Protein AF-A0A372IHW4-F1 (afdb_monomer)

Foldseek 3Di:
DVVVVVVVVVVVVCPVVDDDPDDPPPDDPPPCPVPPDPPCPVVPVVVVVVVVVVVVVVPD

Solvent-accessible surface area (backbone atoms only — not comparable to full-atom values): 4042 Å² total; per-residue (Å²): 114,73,67,56,57,51,51,50,53,54,57,61,65,53,64,79,73,64,76,71,78,90,71,82,76,89,69,74,84,72,80,74,73,79,80,80,68,63,92,59,65,78,49,54,62,61,53,52,52,51,50,53,52,52,50,61,72,66,66,121

Sequence (60 aa):
MKKLALAAALSVAATSAFAGGYVEPVLEPVVIVEDTSSSAGGVLVPLLAIILIAAAIAHD

Radius of gyration: 31.53 Å; Cα contacts (8 Å, |Δi|>4): 0; chains: 1; bounding box: 58×20×80 Å

Structure (mmCIF, N/CA/C/O backbone):
data_AF-A0A372IHW4-F1
#
_entry.id   AF-A0A372IHW4-F1
#
loop_
_atom_site.group_PDB
_atom_site.id
_atom_site.type_symbol
_atom_site.label_atom_id
_atom_site.label_alt_id
_atom_site.label_comp_id
_atom_site.label_asym_id
_atom_site.label_entity_id
_atom_site.label_seq_id
_atom_site.pdbx_PDB_ins_code
_atom_site.Cartn_x
_atom_site.Cartn_y
_atom_site.Cartn_z
_atom_site.occupancy
_atom_site.B_iso_or_equiv
_atom_site.auth_seq_id
_atom_site.auth_comp_id
_atom_site.auth_asym_id
_atom_site.auth_atom_id
_atom_site.pdbx_PDB_model_num
ATOM 1 N N . MET A 1 1 ? -6.395 2.153 51.259 1.00 65.12 1 MET A N 1
ATOM 2 C CA . MET A 1 1 ? -7.349 3.157 50.731 1.00 65.12 1 MET A CA 1
ATOM 3 C C . MET A 1 1 ? -6.748 4.039 49.630 1.00 65.12 1 MET A C 1
ATOM 5 O O . MET A 1 1 ? -7.339 4.103 48.568 1.00 65.12 1 MET A O 1
ATOM 9 N N . LYS A 1 2 ? -5.540 4.609 49.780 1.00 74.62 2 LYS A N 1
ATOM 10 C CA . LYS A 1 2 ? -4.884 5.406 48.710 1.00 74.62 2 LYS A CA 1
ATOM 11 C C . LYS A 1 2 ? -4.574 4.664 47.395 1.00 74.62 2 LYS A C 1
ATOM 13 O O . LYS A 1 2 ? -4.575 5.268 46.334 1.00 74.62 2 LYS A O 1
ATOM 18 N N . LYS A 1 3 ? -4.360 3.343 47.458 1.00 81.19 3 LYS A N 1
ATOM 19 C CA . LYS A 1 3 ? -4.089 2.502 46.275 1.00 81.19 3 LYS A CA 1
ATOM 20 C C . LYS A 1 3 ? -5.320 2.320 45.373 1.00 81.19 3 LYS A C 1
ATOM 22 O O . LYS A 1 3 ? -5.173 2.238 44.165 1.00 81.19 3 LYS A O 1
ATOM 27 N N . LEU A 1 4 ? -6.521 2.297 45.962 1.00 88.94 4 LEU A N 1
ATOM 28 C CA . LEU A 1 4 ? -7.778 2.154 45.217 1.00 88.94 4 LEU A CA 1
ATOM 29 C C . LEU A 1 4 ? -8.161 3.455 44.516 1.00 88.94 4 LEU A C 1
ATOM 31 O O . LEU A 1 4 ? -8.572 3.419 43.366 1.00 88.94 4 LEU A O 1
ATOM 35 N N . ALA A 1 5 ? -7.955 4.597 45.176 1.00 87.19 5 ALA A N 1
ATOM 36 C CA . ALA A 1 5 ? -8.174 5.903 44.561 1.00 87.19 5 ALA A CA 1
ATOM 37 C C . ALA A 1 5 ? -7.275 6.110 43.330 1.00 87.19 5 ALA A C 1
ATOM 39 O O . ALA A 1 5 ? -7.745 6.571 42.295 1.00 87.19 5 ALA A O 1
ATOM 40 N N . LEU A 1 6 ? -6.004 5.697 43.414 1.00 85.38 6 LEU A N 1
ATOM 41 C CA . LEU A 1 6 ? -5.073 5.775 42.287 1.00 85.38 6 LEU A CA 1
ATOM 42 C C . LEU A 1 6 ? -5.470 4.825 41.144 1.00 85.38 6 LEU A C 1
ATOM 44 O O . LEU A 1 6 ? -5.463 5.225 39.984 1.00 85.38 6 LEU A O 1
ATOM 48 N N . ALA A 1 7 ? -5.860 3.589 41.472 1.00 86.88 7 ALA A N 1
ATOM 49 C CA . ALA A 1 7 ? -6.331 2.622 40.483 1.00 86.88 7 ALA A CA 1
ATOM 50 C C . ALA A 1 7 ? -7.613 3.095 39.774 1.00 86.88 7 ALA A C 1
ATOM 52 O O . ALA A 1 7 ? -7.723 2.970 38.556 1.00 86.88 7 ALA A O 1
ATOM 53 N N . ALA A 1 8 ? -8.555 3.691 40.511 1.00 87.06 8 ALA A N 1
ATOM 54 C CA . ALA A 1 8 ? -9.782 4.245 39.947 1.00 87.06 8 ALA A CA 1
ATOM 55 C C . ALA A 1 8 ? -9.495 5.444 39.031 1.00 87.06 8 ALA A C 1
ATOM 57 O O . ALA A 1 8 ? -10.007 5.495 37.916 1.00 87.06 8 ALA A O 1
ATOM 58 N N . ALA A 1 9 ? -8.623 6.365 39.455 1.00 86.12 9 ALA A N 1
ATOM 59 C CA . ALA A 1 9 ? -8.229 7.514 38.644 1.00 86.12 9 ALA A CA 1
ATOM 60 C C . ALA A 1 9 ? -7.562 7.091 37.323 1.00 86.12 9 ALA A C 1
ATOM 62 O O . ALA A 1 9 ? -7.905 7.617 36.265 1.00 86.12 9 ALA A O 1
ATOM 63 N N . LEU A 1 10 ? -6.664 6.100 37.368 1.00 85.31 10 LEU A N 1
ATOM 64 C CA . LEU A 1 10 ? -5.997 5.580 36.173 1.00 85.31 10 LEU A CA 1
ATOM 65 C C . LEU A 1 10 ? -6.975 4.863 35.228 1.00 85.31 10 LEU A C 1
ATOM 67 O O . LEU A 1 10 ? -6.883 5.022 34.014 1.00 85.31 10 LEU A O 1
ATOM 71 N N . SER A 1 11 ? -7.936 4.119 35.783 1.00 84.94 11 SER A N 1
ATOM 72 C CA . SER A 1 11 ? -8.954 3.406 34.998 1.00 84.94 11 SER A CA 1
ATOM 73 C C . SER A 1 11 ? -9.875 4.369 34.245 1.00 84.94 11 SER A C 1
ATOM 75 O O . SER A 1 11 ? -10.176 4.149 33.076 1.00 84.94 11 SER A O 1
ATOM 77 N N . VAL A 1 12 ? -10.292 5.465 34.887 1.00 85.44 12 VAL A N 1
ATOM 78 C CA . VAL A 1 12 ? -11.127 6.493 34.246 1.00 85.44 12 VAL A CA 1
ATOM 79 C C . VAL A 1 12 ? -10.340 7.243 33.167 1.00 85.44 12 VAL A C 1
ATOM 81 O O . VAL A 1 12 ? -10.856 7.454 32.072 1.00 85.44 12 VAL A O 1
ATOM 84 N N . ALA A 1 13 ? -9.073 7.582 33.430 1.00 84.44 13 ALA A N 1
ATOM 85 C CA . ALA A 1 13 ? -8.215 8.273 32.467 1.00 84.44 13 ALA A CA 1
ATOM 86 C C . ALA A 1 13 ? -7.952 7.461 31.181 1.00 84.44 13 ALA A C 1
ATOM 88 O O . ALA A 1 13 ? -7.764 8.049 30.120 1.00 84.44 13 ALA A O 1
ATOM 89 N N . ALA A 1 14 ? -7.983 6.126 31.249 1.00 82.44 14 ALA A N 1
ATOM 90 C CA . ALA A 1 14 ? -7.762 5.246 30.098 1.00 82.44 14 ALA A CA 1
ATOM 91 C C . ALA A 1 14 ? -8.918 5.225 29.072 1.00 82.44 14 ALA A C 1
ATOM 93 O O . ALA A 1 14 ? -8.741 4.708 27.970 1.00 82.44 14 ALA A O 1
ATOM 94 N N . THR A 1 15 ? -10.087 5.798 29.390 1.00 77.81 15 THR A N 1
ATOM 95 C CA . THR A 1 15 ? -11.265 5.800 28.495 1.00 77.81 15 THR A CA 1
ATOM 96 C C . THR A 1 15 ? -11.011 6.508 27.153 1.00 77.81 15 THR A C 1
ATOM 98 O O . THR A 1 15 ? -11.643 6.167 26.157 1.00 77.81 15 THR A O 1
ATOM 101 N N . SER A 1 16 ? -10.068 7.455 27.078 1.00 72.81 16 SER A N 1
ATOM 102 C CA . SER A 1 16 ? -9.776 8.212 25.849 1.00 72.81 16 SER A CA 1
ATOM 103 C C . SER A 1 16 ? -8.939 7.458 24.805 1.00 72.81 16 SER A C 1
ATOM 105 O O . SER A 1 16 ? -8.809 7.939 23.684 1.00 72.81 16 SER A O 1
ATOM 107 N N . ALA A 1 17 ? -8.392 6.281 25.134 1.00 72.25 17 ALA A N 1
ATOM 108 C CA . ALA A 1 17 ? -7.611 5.459 24.203 1.00 72.25 17 ALA A CA 1
ATOM 109 C C . ALA A 1 17 ? -8.472 4.535 23.317 1.00 72.25 17 ALA A C 1
ATOM 111 O O . ALA A 1 17 ? -7.932 3.722 22.565 1.00 72.25 17 ALA A O 1
ATOM 112 N N . PHE A 1 18 ? -9.804 4.626 23.397 1.00 75.69 18 PHE A N 1
ATOM 113 C CA . PHE A 1 18 ? -10.688 3.836 22.548 1.00 75.69 18 PHE A CA 1
ATOM 114 C C . PHE A 1 18 ? -10.704 4.430 21.133 1.00 75.69 18 PHE A C 1
ATOM 116 O O . PHE A 1 18 ? -11.347 5.448 20.878 1.00 75.69 18 PHE A O 1
ATOM 123 N N . ALA A 1 19 ? -9.973 3.802 20.209 1.00 76.31 19 ALA A N 1
ATOM 124 C CA . ALA A 1 19 ? -10.142 4.056 18.785 1.00 76.31 19 ALA A CA 1
ATOM 125 C C . ALA A 1 19 ? -11.613 3.779 18.441 1.00 76.31 19 ALA A C 1
ATOM 127 O O . ALA A 1 19 ? -12.131 2.709 18.762 1.00 76.31 19 ALA A O 1
ATOM 128 N N . GLY A 1 20 ? -12.307 4.769 17.872 1.00 79.31 20 GLY A N 1
ATOM 129 C CA . GLY A 1 20 ? -13.700 4.615 17.453 1.00 79.31 20 GLY A CA 1
ATOM 130 C C . GLY A 1 20 ? -13.898 3.392 16.549 1.00 79.31 20 GLY A C 1
ATOM 131 O O . GLY A 1 20 ? -12.940 2.819 16.030 1.00 79.31 20 GLY A O 1
ATOM 132 N N . GLY A 1 21 ? -15.154 2.977 16.365 1.00 79.50 21 GLY A N 1
ATOM 133 C CA . GLY A 1 21 ? -15.474 1.863 15.471 1.00 79.50 21 GLY A CA 1
ATOM 134 C C . GLY A 1 21 ? -14.906 2.085 14.068 1.00 79.50 21 GLY A C 1
ATOM 135 O O . GLY A 1 21 ? -14.810 3.223 13.608 1.00 79.50 21 GLY A O 1
ATOM 136 N N . TYR A 1 22 ? -14.525 0.997 13.398 1.00 76.75 22 TYR A N 1
ATOM 137 C CA . TYR A 1 22 ? -14.110 1.039 11.999 1.00 76.75 22 TYR A CA 1
ATOM 138 C C . TYR A 1 22 ? -15.247 1.638 11.166 1.00 76.75 22 TYR A C 1
ATOM 140 O O . TYR A 1 22 ? -16.290 1.012 10.980 1.00 76.75 22 TYR A O 1
ATOM 148 N N . VAL A 1 23 ? -15.060 2.874 10.713 1.00 77.56 23 VAL A N 1
ATOM 149 C CA . VAL A 1 23 ? -15.905 3.481 9.691 1.00 77.56 23 VAL A CA 1
ATOM 150 C C . VAL A 1 23 ? -15.196 3.217 8.385 1.00 77.56 23 VAL A C 1
ATOM 152 O O . VAL A 1 23 ? -14.083 3.703 8.181 1.00 77.56 23 VAL A O 1
ATOM 155 N N . GLU A 1 24 ? -15.820 2.406 7.538 1.00 75.19 24 GLU A N 1
ATOM 156 C CA . GL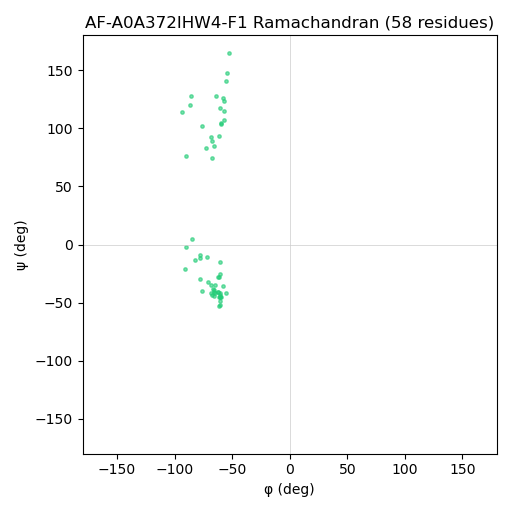U A 1 24 ? -15.282 2.136 6.216 1.00 75.19 24 GLU A CA 1
ATOM 157 C C . GLU A 1 24 ? -15.198 3.469 5.456 1.00 75.19 24 GLU A C 1
ATOM 159 O O . GLU A 1 24 ? -16.219 4.151 5.295 1.00 75.19 24 GLU A O 1
ATOM 164 N N . PRO A 1 25 ? -13.990 3.911 5.068 1.00 76.44 25 PRO A N 1
ATOM 165 C CA . PRO A 1 25 ? -13.845 5.144 4.323 1.00 76.44 25 PRO 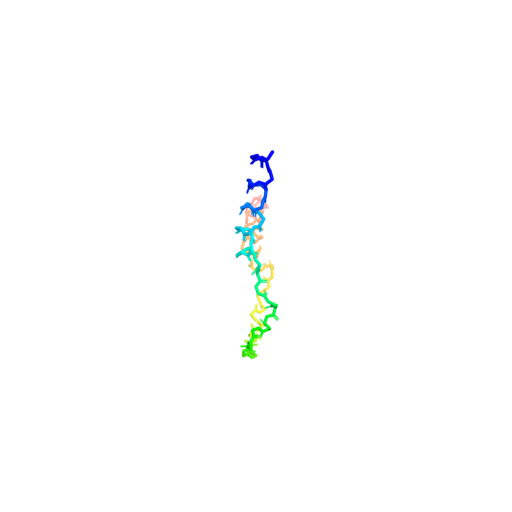A CA 1
ATOM 166 C C . PRO A 1 25 ? -14.539 4.961 2.975 1.00 76.44 25 PRO A C 1
ATOM 168 O O . PRO A 1 25 ? -14.273 3.996 2.261 1.00 76.44 25 PRO A O 1
ATOM 171 N N . VAL A 1 26 ? -15.432 5.892 2.628 1.00 78.31 26 VAL A N 1
ATOM 172 C CA . VAL A 1 26 ? -16.045 5.930 1.298 1.00 78.31 26 VAL A CA 1
ATOM 173 C C . VAL A 1 26 ? -14.941 6.298 0.311 1.00 78.31 26 VAL A C 1
ATOM 175 O O . VAL A 1 26 ? -14.610 7.468 0.135 1.00 78.31 26 VAL A O 1
ATOM 178 N N . LEU A 1 27 ? -14.308 5.277 -0.259 1.00 77.06 27 LEU A N 1
ATOM 179 C CA . LEU A 1 27 ? -13.292 5.414 -1.287 1.00 77.06 27 LEU A CA 1
ATOM 180 C C . LEU A 1 27 ? -14.006 5.483 -2.633 1.00 77.06 27 LEU A C 1
ATOM 182 O O . LEU A 1 27 ? -14.726 4.562 -3.019 1.00 77.06 27 LEU A O 1
ATOM 186 N N . GLU A 1 28 ? -13.810 6.584 -3.351 1.00 72.88 28 GLU A N 1
ATOM 187 C CA . GLU A 1 28 ? -14.107 6.617 -4.780 1.00 72.88 28 GLU A CA 1
ATOM 188 C C . GLU A 1 28 ? -13.321 5.482 -5.453 1.00 72.88 28 GLU A C 1
ATOM 190 O O . GLU A 1 28 ? -12.182 5.217 -5.045 1.00 72.88 28 GLU A O 1
ATOM 195 N N . PRO A 1 29 ? -1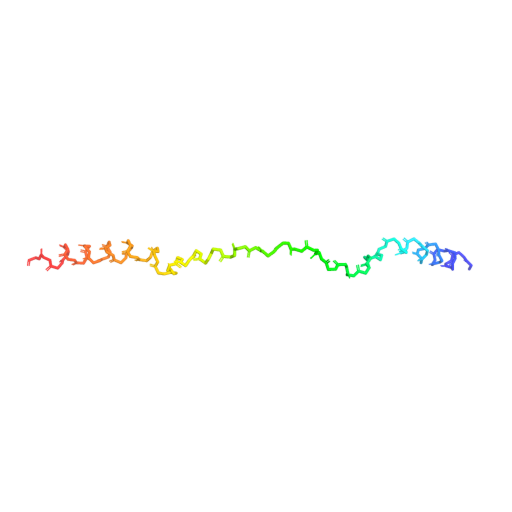3.899 4.773 -6.441 1.00 69.38 29 PRO A N 1
ATOM 196 C CA . PRO A 1 29 ? -13.175 3.731 -7.146 1.00 69.38 29 PRO A CA 1
ATOM 197 C C . PRO A 1 29 ? -11.957 4.379 -7.794 1.00 69.38 29 PRO A C 1
ATOM 199 O O . PRO A 1 29 ? -12.072 5.102 -8.784 1.00 69.38 29 PRO A O 1
ATOM 202 N N . VAL A 1 30 ? -10.785 4.144 -7.201 1.00 66.56 30 VAL A N 1
ATOM 203 C CA . VAL A 1 30 ? -9.518 4.517 -7.809 1.00 66.56 30 VAL A CA 1
ATOM 204 C C . VAL A 1 30 ? -9.517 3.798 -9.145 1.00 66.56 30 VAL A C 1
ATOM 206 O O . VAL A 1 30 ? -9.569 2.569 -9.191 1.00 66.56 30 VAL A O 1
ATOM 209 N N . VAL A 1 31 ? -9.532 4.560 -10.238 1.00 65.25 31 VAL A N 1
ATOM 210 C CA . VAL A 1 31 ? -9.180 4.031 -11.550 1.00 65.25 31 VAL A CA 1
ATOM 211 C C . VAL A 1 31 ? -7.737 3.587 -11.385 1.00 65.25 31 VAL A C 1
ATOM 213 O O . VAL A 1 31 ? -6.823 4.408 -11.439 1.00 65.25 31 VAL A O 1
ATOM 216 N N . ILE A 1 32 ? -7.544 2.311 -11.050 1.00 66.00 32 ILE A N 1
ATOM 217 C CA . ILE A 1 32 ? -6.231 1.692 -10.993 1.00 66.00 32 ILE A CA 1
ATOM 218 C C . ILE A 1 32 ? -5.795 1.667 -12.449 1.00 66.00 32 ILE A C 1
ATOM 220 O O . ILE A 1 32 ? -6.117 0.748 -13.198 1.00 66.00 32 ILE A O 1
ATOM 224 N N . VAL A 1 33 ? -5.149 2.747 -12.882 1.00 67.00 33 VAL A N 1
ATOM 225 C CA . VAL A 1 33 ? -4.296 2.691 -14.054 1.00 67.00 33 VAL A CA 1
ATOM 226 C C . VAL A 1 33 ? -3.257 1.661 -13.658 1.00 67.00 33 VAL A C 1
ATOM 228 O O . VAL A 1 33 ? -2.446 1.900 -12.763 1.00 67.00 33 VAL A O 1
ATOM 231 N N . GLU A 1 34 ? -3.388 0.457 -14.205 1.00 68.06 34 GLU A N 1
ATOM 232 C CA . GLU A 1 34 ? -2.376 -0.569 -14.054 1.00 68.06 34 GLU A CA 1
ATOM 233 C C . GLU A 1 34 ? -1.139 -0.043 -14.784 1.00 68.06 34 GLU A C 1
ATOM 235 O O . GLU A 1 34 ? -0.935 -0.303 -15.968 1.00 68.06 34 GLU A O 1
ATOM 240 N N . ASP A 1 35 ? -0.333 0.762 -14.088 1.00 65.75 35 ASP A N 1
ATOM 241 C CA . ASP A 1 35 ? 1.009 1.132 -14.510 1.00 65.75 35 ASP A CA 1
ATOM 242 C C . ASP A 1 35 ? 1.852 -0.144 -14.437 1.00 65.75 35 ASP A C 1
ATOM 244 O O . ASP A 1 35 ? 2.632 -0.382 -13.510 1.00 65.75 35 ASP A O 1
ATOM 248 N N . THR A 1 36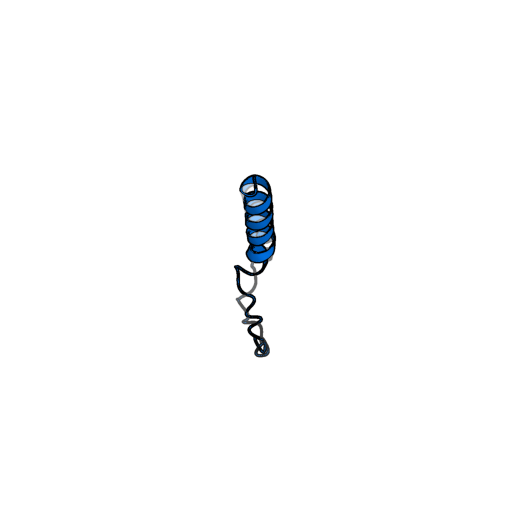 ? 1.638 -1.037 -15.403 1.00 69.12 36 THR A N 1
ATOM 249 C CA . THR A 1 36 ? 2.384 -2.277 -15.550 1.00 69.12 36 THR A CA 1
ATOM 250 C C . THR A 1 36 ? 3.771 -1.918 -16.051 1.00 69.12 36 THR A C 1
ATOM 252 O O . THR A 1 36 ? 4.059 -1.944 -17.247 1.00 69.12 36 T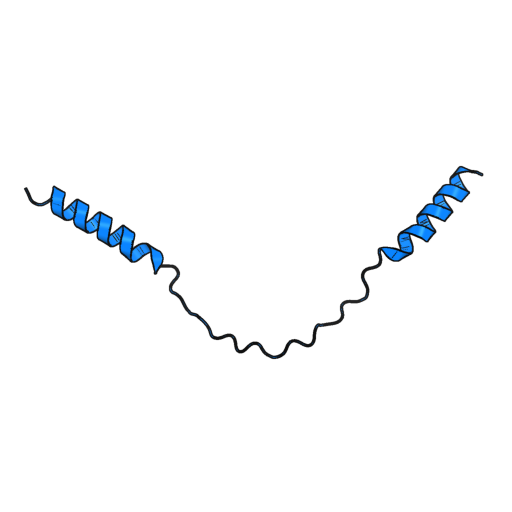HR A O 1
ATOM 255 N N . SER A 1 37 ? 4.650 -1.550 -15.128 1.00 71.31 37 SER A N 1
ATOM 256 C CA . SER A 1 37 ? 6.074 -1.499 -15.408 1.00 71.31 37 SER A CA 1
ATOM 257 C C . SER A 1 37 ? 6.660 -2.885 -15.171 1.00 71.31 37 SER A C 1
ATOM 259 O O . SER A 1 37 ? 6.454 -3.498 -14.122 1.00 71.31 37 SER A O 1
ATOM 261 N N . SER A 1 38 ? 7.379 -3.409 -16.163 1.00 76.25 38 SER A N 1
ATOM 262 C CA . SER A 1 38 ? 8.096 -4.673 -16.009 1.00 76.25 38 SER A CA 1
ATOM 263 C C . SER A 1 38 ? 9.084 -4.556 -14.847 1.00 76.25 38 SER A C 1
ATOM 265 O O . SER A 1 38 ? 9.947 -3.677 -14.853 1.00 76.25 38 SER A O 1
ATOM 267 N N . SER A 1 39 ? 9.026 -5.474 -13.876 1.00 71.25 39 SER A N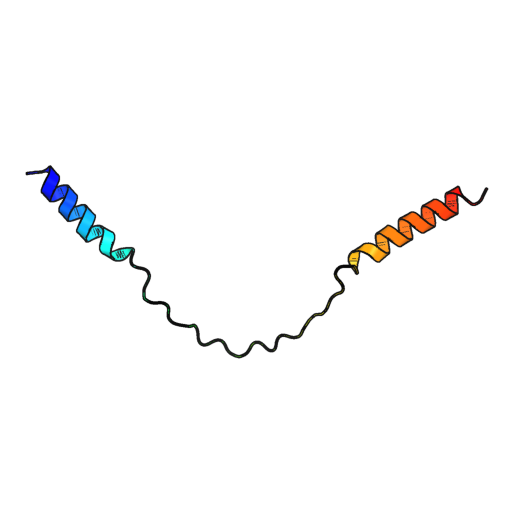 1
ATOM 268 C CA . SER A 1 39 ? 9.996 -5.538 -12.767 1.00 71.25 39 SER A CA 1
ATOM 269 C C . SER A 1 39 ? 11.437 -5.759 -13.252 1.00 71.25 39 SER A C 1
ATOM 271 O O . SER A 1 39 ? 12.387 -5.531 -12.508 1.00 71.25 39 SER A O 1
ATOM 273 N N . ALA A 1 40 ? 11.606 -6.172 -14.514 1.00 72.19 40 ALA A N 1
ATOM 274 C CA . ALA A 1 40 ? 12.893 -6.328 -15.181 1.00 72.19 40 ALA A CA 1
ATOM 275 C C . ALA A 1 40 ? 13.377 -5.060 -15.917 1.00 72.19 40 ALA A C 1
ATOM 277 O O . ALA A 1 40 ? 14.481 -5.066 -16.463 1.00 72.19 40 ALA A O 1
ATOM 278 N N . GLY A 1 41 ? 12.603 -3.965 -15.937 1.00 78.12 41 GLY A N 1
ATOM 279 C CA . GLY A 1 41 ? 12.937 -2.749 -16.692 1.00 78.12 41 GLY A CA 1
ATOM 280 C C . GLY A 1 41 ? 14.289 -2.134 -16.309 1.00 78.12 41 GLY A C 1
ATOM 281 O O . GLY A 1 41 ? 15.030 -1.677 -17.177 1.00 78.12 41 GLY A O 1
ATOM 282 N N . GLY A 1 42 ? 14.667 -2.205 -15.029 1.00 83.12 42 GLY A N 1
ATOM 283 C CA . GLY A 1 42 ? 15.968 -1.728 -14.544 1.00 83.12 42 GLY A CA 1
ATOM 284 C C . GLY A 1 42 ? 17.151 -2.661 -14.832 1.00 83.12 42 GLY A C 1
ATOM 285 O O . GLY A 1 42 ? 18.296 -2.251 -14.661 1.00 83.12 42 GLY A O 1
ATOM 286 N N . VAL A 1 43 ? 16.907 -3.903 -15.266 1.00 90.19 43 VAL A N 1
ATOM 287 C CA . VAL A 1 43 ? 17.953 -4.931 -15.440 1.00 90.19 43 VAL A CA 1
ATOM 288 C C . VAL A 1 43 ? 18.548 -4.911 -16.852 1.00 90.19 43 VAL A C 1
ATOM 290 O O . VAL A 1 43 ? 19.679 -5.347 -17.050 1.00 90.19 43 VAL A O 1
ATOM 293 N N . LEU A 1 44 ? 17.839 -4.352 -17.839 1.00 89.12 44 LEU A N 1
ATOM 294 C CA . LEU A 1 44 ? 18.316 -4.303 -19.227 1.00 89.12 44 LEU A CA 1
ATOM 295 C C . LEU A 1 44 ? 19.632 -3.527 -19.373 1.00 89.12 44 LEU A C 1
ATOM 297 O O . LEU A 1 44 ? 20.557 -4.008 -20.020 1.00 89.12 44 LEU A O 1
ATOM 301 N N . VAL A 1 45 ? 19.741 -2.355 -18.742 1.00 92.44 45 VAL A N 1
ATOM 302 C CA . VAL A 1 45 ? 20.950 -1.516 -18.801 1.00 92.44 45 VAL A CA 1
ATOM 303 C C . VAL A 1 45 ? 22.187 -2.227 -18.225 1.00 92.44 45 VAL A C 1
ATOM 305 O O . VAL A 1 45 ? 23.189 -2.312 -18.939 1.00 92.44 45 VAL A O 1
ATOM 308 N N . PRO A 1 46 ? 22.166 -2.781 -16.994 1.00 93.31 46 PRO A N 1
ATOM 309 C CA . PRO A 1 46 ? 23.327 -3.493 -16.460 1.00 93.31 46 PRO A CA 1
ATOM 310 C C . PRO A 1 46 ? 23.656 -4.774 -17.241 1.00 93.31 46 PRO A C 1
ATOM 312 O O . PRO A 1 46 ? 24.835 -5.064 -17.432 1.00 93.31 46 PRO A O 1
ATOM 315 N N . LEU A 1 47 ? 22.662 -5.511 -17.753 1.00 94.50 47 LEU A N 1
ATOM 316 C CA . LEU A 1 47 ? 22.900 -6.678 -18.618 1.00 94.50 47 LEU A CA 1
ATOM 317 C C . LEU A 1 47 ? 23.650 -6.299 -19.896 1.00 94.50 47 LEU A C 1
ATOM 319 O O . LEU A 1 47 ? 24.645 -6.936 -20.238 1.00 94.50 47 LEU A O 1
ATOM 323 N N . LEU A 1 48 ? 23.199 -5.249 -20.585 1.00 94.44 48 LEU A N 1
ATOM 324 C CA . LEU A 1 48 ? 23.854 -4.765 -21.799 1.00 94.44 48 LEU A CA 1
ATOM 325 C C . LEU A 1 48 ? 25.280 -4.289 -21.512 1.00 94.44 48 LEU A C 1
ATOM 327 O O . LEU A 1 48 ? 26.185 -4.608 -22.276 1.00 94.44 48 LEU A O 1
ATOM 331 N N . ALA A 1 49 ? 25.506 -3.595 -20.394 1.00 95.19 49 ALA A N 1
ATOM 332 C CA . ALA A 1 49 ? 26.848 -3.184 -19.988 1.00 95.19 49 ALA A CA 1
ATOM 333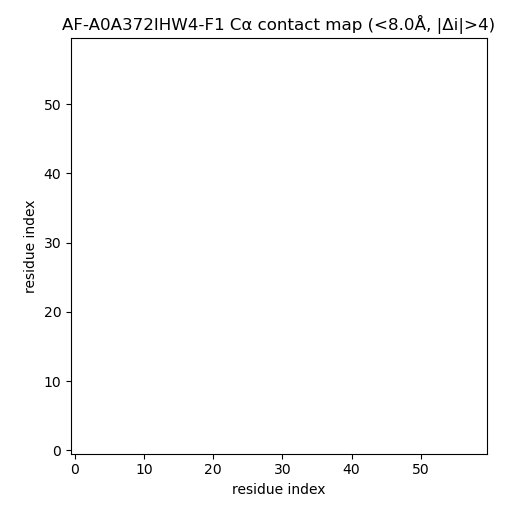 C C . ALA A 1 49 ? 27.784 -4.390 -19.789 1.00 95.19 49 ALA A C 1
ATOM 335 O O . ALA A 1 49 ? 28.900 -4.386 -20.307 1.00 95.19 49 ALA A O 1
ATOM 336 N N . ILE A 1 50 ? 27.322 -5.443 -19.106 1.00 96.50 50 ILE A N 1
ATOM 337 C CA . ILE A 1 50 ? 28.097 -6.680 -18.912 1.00 96.50 50 ILE A CA 1
ATOM 338 C C . ILE A 1 50 ? 28.425 -7.336 -20.259 1.00 96.50 50 ILE A C 1
ATOM 340 O O . ILE A 1 50 ? 29.570 -7.726 -20.479 1.00 96.50 50 ILE A O 1
ATOM 344 N N . ILE A 1 51 ? 27.450 -7.425 -21.170 1.00 96.75 51 ILE A N 1
ATOM 345 C CA . ILE A 1 51 ? 27.641 -8.006 -22.507 1.00 96.75 51 ILE A CA 1
ATOM 346 C C . ILE A 1 51 ? 28.678 -7.215 -23.311 1.00 96.75 51 ILE A C 1
ATOM 348 O O . ILE A 1 51 ? 29.554 -7.815 -23.925 1.00 96.75 51 ILE A O 1
ATOM 352 N N . LEU A 1 52 ? 28.607 -5.881 -23.300 1.00 96.00 52 LEU A N 1
ATOM 353 C CA . LEU A 1 52 ? 29.548 -5.030 -24.032 1.00 96.00 52 LEU A CA 1
ATOM 354 C C . LEU A 1 52 ? 30.970 -5.138 -23.480 1.00 96.00 52 LEU A C 1
ATOM 356 O O . LEU A 1 52 ? 31.917 -5.219 -24.260 1.00 96.00 52 LEU A O 1
ATOM 360 N N . ILE A 1 53 ? 31.120 -5.186 -22.152 1.00 96.31 53 ILE A N 1
ATOM 361 C CA . ILE A 1 53 ? 32.418 -5.429 -21.518 1.00 96.31 53 ILE A CA 1
ATOM 362 C C . ILE A 1 53 ? 32.937 -6.796 -21.958 1.00 96.31 53 ILE A C 1
ATOM 364 O O . ILE A 1 53 ? 34.034 -6.856 -22.493 1.00 96.31 53 ILE A O 1
ATOM 368 N N . ALA A 1 54 ? 32.138 -7.860 -21.818 1.00 95.69 54 ALA A N 1
ATOM 369 C CA . ALA A 1 54 ? 32.504 -9.218 -22.227 1.00 95.69 54 ALA A CA 1
ATOM 370 C C . ALA A 1 54 ? 32.916 -9.305 -23.707 1.00 95.69 54 ALA A C 1
ATOM 372 O O . ALA A 1 54 ? 33.902 -9.961 -24.030 1.00 95.69 54 ALA A O 1
ATOM 373 N N . ALA A 1 55 ? 32.204 -8.617 -24.600 1.00 94.88 55 ALA A N 1
ATOM 374 C CA . ALA A 1 55 ? 32.536 -8.559 -26.019 1.00 94.88 55 ALA A CA 1
ATOM 375 C C . ALA A 1 55 ? 33.868 -7.835 -26.278 1.00 94.88 55 ALA A C 1
ATOM 377 O O . ALA A 1 55 ? 34.645 -8.281 -27.115 1.00 94.88 55 ALA A O 1
ATOM 378 N N . ALA A 1 56 ? 34.156 -6.758 -25.543 1.00 93.94 56 ALA A N 1
ATOM 379 C CA . ALA A 1 56 ? 35.408 -6.016 -25.670 1.00 93.94 56 ALA A CA 1
ATOM 380 C C . ALA A 1 56 ? 36.633 -6.813 -25.185 1.00 93.94 56 ALA A C 1
ATOM 382 O O . ALA A 1 56 ? 37.697 -6.682 -25.775 1.00 93.94 56 ALA A O 1
ATOM 383 N N . ILE A 1 57 ? 36.490 -7.646 -24.146 1.00 96.19 57 ILE A N 1
ATOM 384 C CA . ILE A 1 57 ? 37.558 -8.565 -23.689 1.00 96.19 57 ILE A CA 1
ATOM 385 C C . ILE A 1 57 ? 37.683 -9.816 -24.566 1.00 96.19 57 ILE A C 1
ATOM 387 O O . ILE A 1 57 ? 38.762 -10.387 -24.639 1.00 96.19 57 ILE A O 1
ATOM 391 N N . ALA A 1 58 ? 36.593 -10.278 -25.183 1.00 92.81 58 ALA A N 1
ATOM 392 C CA . ALA A 1 58 ? 36.595 -11.469 -26.0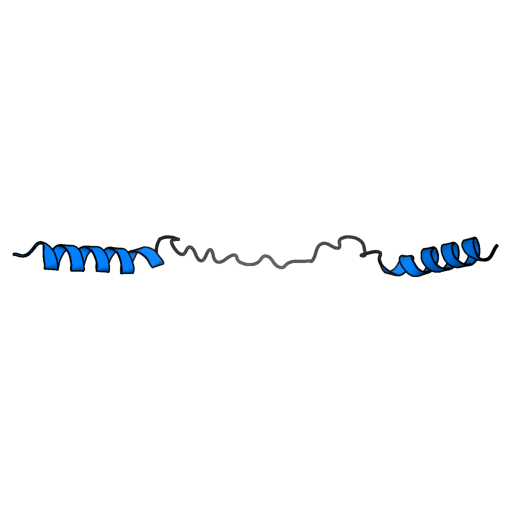37 1.00 92.81 58 ALA A CA 1
ATOM 393 C C . ALA A 1 58 ? 37.081 -11.199 -27.472 1.00 92.81 58 ALA A C 1
ATOM 395 O O . ALA A 1 58 ? 37.321 -12.146 -28.217 1.00 92.81 58 ALA A O 1
ATOM 396 N N . HIS A 1 59 ? 37.181 -9.930 -27.871 1.00 78.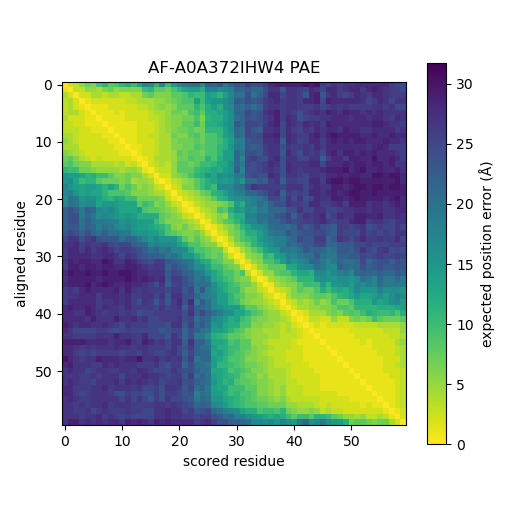12 59 HIS A N 1
ATOM 397 C CA . HIS A 1 59 ? 37.705 -9.507 -29.164 1.00 78.12 59 HIS A CA 1
ATOM 398 C C . HIS A 1 59 ? 39.225 -9.270 -29.068 1.00 78.12 59 HIS A C 1
ATOM 400 O O . HIS A 1 59 ? 39.676 -8.124 -29.014 1.00 78.12 59 HIS A O 1
ATOM 406 N N . ASP A 1 60 ? 39.987 -10.364 -29.048 1.00 55.56 60 ASP A N 1
ATOM 407 C CA . ASP A 1 60 ? 41.456 -10.429 -29.172 1.00 55.56 60 ASP A CA 1
ATOM 408 C C . ASP A 1 60 ? 41.826 -11.163 -30.478 1.00 55.56 60 ASP A C 1
ATOM 410 O O . ASP A 1 60 ? 41.128 -12.155 -30.811 1.00 55.56 60 ASP A O 1
#

Mean predicted aligned error: 16.27 Å

Secondary structure (DSSP, 8-state):
-HHHHHHHHHHHHGGGG-PPP-----------------TTTTTHHHHHHHHHHHHHHH--

pLDDT: mean 81.07, std 10.3, range [55.56, 96.75]